Protein AF-A0A3D5BT28-F1 (afdb_monomer_lite)

Foldseek 3Di:
DPPACVLVVLLVVLLCVLVVLVVVVVVCVVVVNDDDQLLVSLVSSLVSLVVSVVSNLVSDPCSVCCVVLCVCCPPDPSNVVVVVSVVSSVVSVVCNVVSPD

Secondary structure (DSSP, 8-state):
---SSHHHHHHHHHHHHHHHHHHHHHHHHHTT---S-HHHHHHHHHHHHHHHHHHHHTT-S-GGGGGGGGGGTTT-HHHHHHHHHHHHHHHHHHHHHHT--

Radius of gyration: 15.43 Å; chains: 1; bounding box: 35×25×47 Å

Structure (mmCIF, N/CA/C/O backbone):
data_AF-A0A3D5BT28-F1
#
_entry.id   AF-A0A3D5BT28-F1
#
loop_
_atom_site.group_P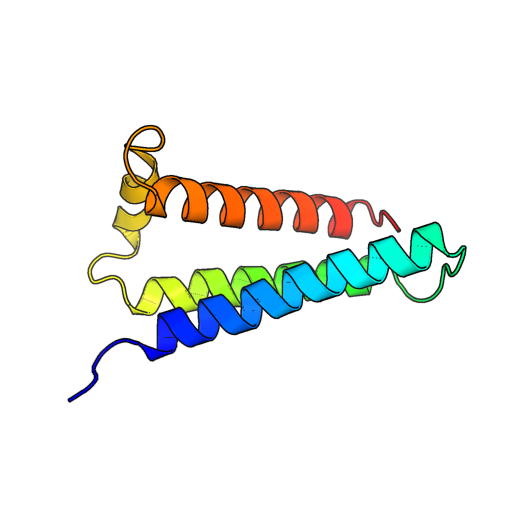DB
_atom_site.id
_atom_site.type_symbol
_atom_site.label_atom_id
_atom_site.label_alt_id
_atom_site.label_comp_id
_atom_site.label_asym_id
_atom_site.label_entity_id
_atom_site.label_seq_id
_atom_site.pdbx_PDB_ins_code
_atom_site.Cartn_x
_atom_site.Cartn_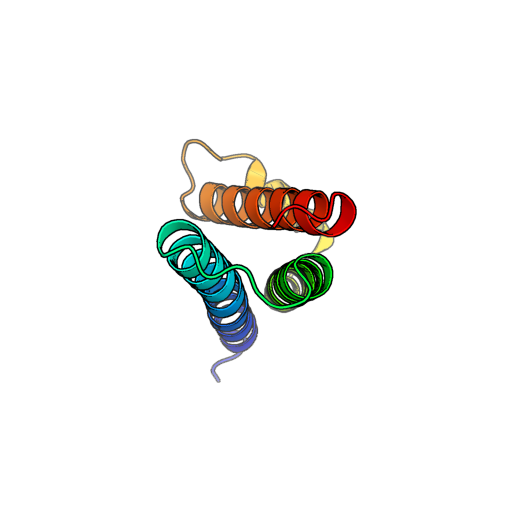y
_atom_site.Cartn_z
_atom_site.occupancy
_atom_site.B_iso_or_equiv
_atom_site.auth_seq_id
_atom_site.auth_comp_id
_atom_site.auth_asym_id
_atom_site.auth_atom_id
_atom_site.pdbx_PDB_model_num
ATOM 1 N N . MET A 1 1 ? 1.718 -7.087 32.731 1.00 38.72 1 MET A N 1
ATOM 2 C CA . MET A 1 1 ? 2.567 -7.760 31.722 1.00 38.72 1 MET A CA 1
ATOM 3 C C . MET A 1 1 ? 2.157 -7.218 30.359 1.00 38.72 1 MET A C 1
ATOM 5 O O . MET A 1 1 ? 0.968 -7.045 30.148 1.00 38.72 1 MET A O 1
ATOM 9 N N . GLN A 1 2 ? 3.128 -6.847 29.525 1.00 56.22 2 GLN A N 1
ATOM 10 C CA . GLN A 1 2 ? 3.029 -6.076 28.270 1.00 56.22 2 GLN A CA 1
ATOM 11 C C . GLN A 1 2 ? 2.155 -6.751 27.187 1.00 56.22 2 GLN A C 1
ATOM 13 O O . GLN A 1 2 ? 2.683 -7.371 26.268 1.00 56.22 2 GLN A O 1
ATOM 18 N N . SER A 1 3 ? 0.826 -6.708 27.292 1.00 53.72 3 SER A N 1
ATOM 19 C CA . SER A 1 3 ? -0.003 -7.718 26.622 1.00 53.72 3 SER A CA 1
ATOM 20 C C . SER A 1 3 ? -0.316 -7.525 25.131 1.00 53.72 3 SER A C 1
ATOM 22 O O . SER A 1 3 ? -0.806 -8.495 24.570 1.00 53.72 3 SER A O 1
ATOM 24 N N . MET A 1 4 ? -0.038 -6.401 24.444 1.00 60.53 4 MET A N 1
ATOM 25 C CA . MET A 1 4 ? -0.413 -6.269 23.010 1.00 60.53 4 MET A CA 1
ATOM 26 C C . MET A 1 4 ? 0.438 -5.312 22.135 1.00 60.53 4 MET A C 1
ATOM 28 O O . MET A 1 4 ? -0.059 -4.806 21.135 1.00 60.53 4 MET A O 1
ATOM 32 N N . GLU A 1 5 ? 1.722 -5.076 22.428 1.00 75.38 5 GLU A N 1
ATOM 33 C CA . GLU A 1 5 ? 2.553 -4.194 21.567 1.00 75.38 5 GLU A CA 1
ATOM 34 C C . GLU A 1 5 ? 3.132 -4.917 20.333 1.00 75.38 5 GLU A C 1
ATOM 36 O O . GLU A 1 5 ? 3.363 -4.310 19.289 1.00 75.38 5 GLU A O 1
ATOM 41 N N . LEU A 1 6 ? 3.347 -6.236 20.419 1.00 88.06 6 LEU A N 1
ATOM 42 C CA . LEU A 1 6 ? 3.947 -7.038 19.340 1.00 88.06 6 LEU A CA 1
ATOM 43 C C . LEU A 1 6 ? 3.212 -6.943 17.987 1.00 88.06 6 LEU A C 1
ATOM 45 O O . LEU A 1 6 ? 3.894 -6.799 16.974 1.00 88.06 6 LEU A O 1
ATOM 49 N N . PRO A 1 7 ? 1.867 -6.983 17.921 1.00 89.50 7 PRO A N 1
ATOM 50 C CA . PRO A 1 7 ? 1.135 -6.810 16.665 1.00 89.50 7 PRO A CA 1
ATOM 51 C C . PRO A 1 7 ? 1.422 -5.471 15.974 1.00 89.50 7 PRO A C 1
ATOM 53 O O . PRO A 1 7 ? 1.601 -5.424 14.758 1.00 89.50 7 PRO A O 1
ATOM 56 N N . LEU A 1 8 ? 1.506 -4.388 16.751 1.00 88.88 8 LEU A N 1
ATOM 57 C CA . LEU A 1 8 ? 1.809 -3.046 16.251 1.00 88.88 8 LEU A CA 1
ATOM 58 C C . LEU A 1 8 ? 3.281 -2.924 15.833 1.00 88.88 8 LEU A C 1
ATOM 60 O O . LEU A 1 8 ? 3.582 -2.336 14.794 1.00 88.88 8 LEU A O 1
ATOM 64 N N . VAL A 1 9 ? 4.206 -3.541 16.574 1.00 92.75 9 VAL A N 1
ATOM 65 C CA . VAL A 1 9 ? 5.622 -3.631 16.175 1.00 92.75 9 VAL A CA 1
ATOM 66 C C . VAL A 1 9 ? 5.775 -4.404 14.861 1.00 92.75 9 VAL A C 1
ATOM 68 O O . VAL A 1 9 ? 6.466 -3.950 13.954 1.00 92.75 9 VAL A O 1
ATOM 71 N N . LEU A 1 10 ? 5.091 -5.540 14.703 1.00 92.69 10 LEU A N 1
ATOM 72 C CA . LEU A 1 10 ? 5.104 -6.297 13.449 1.00 92.69 10 LEU A CA 1
ATOM 73 C C . LEU A 1 10 ? 4.512 -5.488 12.295 1.00 92.69 10 LEU A C 1
ATOM 75 O O . LEU A 1 10 ? 5.111 -5.435 11.223 1.00 92.69 10 LEU A O 1
ATOM 79 N N . PHE A 1 11 ? 3.376 -4.822 12.516 1.00 93.88 11 PHE A N 1
ATOM 80 C CA . PHE A 1 11 ? 2.782 -3.927 11.527 1.00 93.88 11 PHE A CA 1
ATOM 81 C C . PHE A 1 11 ? 3.769 -2.848 11.078 1.00 93.88 11 PHE A C 1
ATOM 83 O O . PHE A 1 11 ? 3.976 -2.662 9.878 1.00 93.88 11 PHE A O 1
ATOM 90 N N . THR A 1 12 ? 4.408 -2.160 12.025 1.00 94.50 12 THR A N 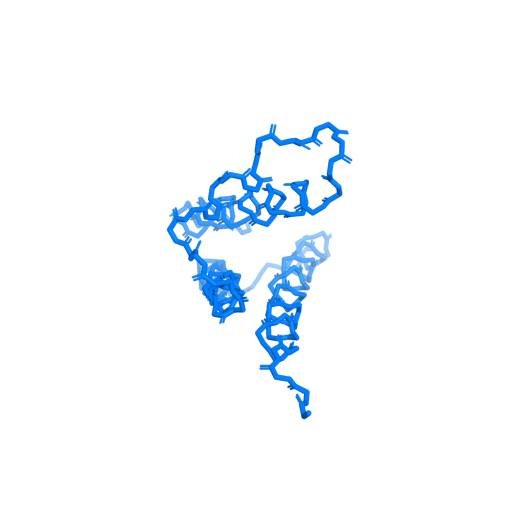1
ATOM 91 C CA . THR A 1 12 ? 5.349 -1.076 11.715 1.00 94.50 12 THR A CA 1
ATOM 92 C C . THR A 1 12 ? 6.591 -1.578 10.984 1.00 94.50 12 THR A C 1
ATOM 94 O O . THR A 1 12 ? 6.935 -1.015 9.952 1.00 94.50 12 THR A O 1
ATOM 97 N N . VAL A 1 13 ? 7.221 -2.671 11.422 1.00 97.12 13 VAL A N 1
ATOM 98 C CA . VAL A 1 13 ? 8.409 -3.222 10.744 1.00 97.12 13 VAL A CA 1
ATOM 99 C C . VAL A 1 13 ? 8.079 -3.711 9.329 1.00 97.12 13 VAL A C 1
ATOM 101 O O . VAL A 1 13 ? 8.805 -3.402 8.383 1.00 97.12 13 VAL A O 1
ATOM 104 N N . LEU A 1 14 ? 6.972 -4.442 9.152 1.00 97.50 14 LEU A N 1
ATOM 105 C CA . LEU A 1 14 ? 6.577 -4.984 7.848 1.00 97.50 14 LEU A CA 1
ATOM 106 C C . LEU A 1 14 ? 6.155 -3.884 6.863 1.00 97.50 14 LEU A C 1
ATOM 108 O O . LEU A 1 14 ? 6.555 -3.917 5.698 1.00 97.50 14 LEU A O 1
ATOM 112 N N . SER A 1 15 ? 5.393 -2.888 7.325 1.00 96.81 15 SER A N 1
ATOM 113 C CA . SER A 1 15 ? 4.997 -1.742 6.494 1.00 96.81 15 SER A CA 1
ATOM 114 C C . SER A 1 15 ? 6.196 -0.872 6.111 1.00 96.81 15 SER A C 1
ATOM 116 O O . SER A 1 15 ? 6.329 -0.506 4.944 1.00 96.81 15 SER A O 1
ATOM 118 N N . GLN A 1 16 ? 7.123 -0.606 7.039 1.00 97.69 16 GLN A N 1
ATOM 119 C CA . GLN A 1 16 ? 8.359 0.127 6.745 1.00 97.69 16 GLN A CA 1
ATOM 120 C C . GLN A 1 16 ? 9.236 -0.614 5.731 1.00 97.69 16 GLN A C 1
ATOM 122 O O . GLN A 1 16 ? 9.764 0.016 4.816 1.00 97.69 16 GLN A O 1
ATOM 127 N N . ALA A 1 17 ? 9.355 -1.941 5.838 1.00 98.19 17 ALA A N 1
ATOM 128 C CA . ALA A 1 17 ? 10.079 -2.746 4.857 1.00 98.19 17 ALA A CA 1
ATOM 129 C C . ALA A 1 17 ? 9.428 -2.676 3.462 1.00 98.19 17 ALA A C 1
ATOM 131 O O . ALA A 1 17 ? 10.126 -2.483 2.465 1.00 98.19 17 ALA A O 1
ATOM 132 N N . ALA A 1 18 ? 8.096 -2.768 3.385 1.00 98.06 18 ALA A N 1
ATOM 133 C CA . ALA A 1 18 ? 7.351 -2.641 2.133 1.00 98.06 18 ALA A CA 1
ATOM 134 C C . ALA A 1 18 ? 7.563 -1.265 1.473 1.00 98.06 18 ALA A C 1
ATOM 136 O O . ALA A 1 18 ? 7.914 -1.191 0.295 1.00 98.06 18 ALA A O 1
ATOM 137 N N . VAL A 1 1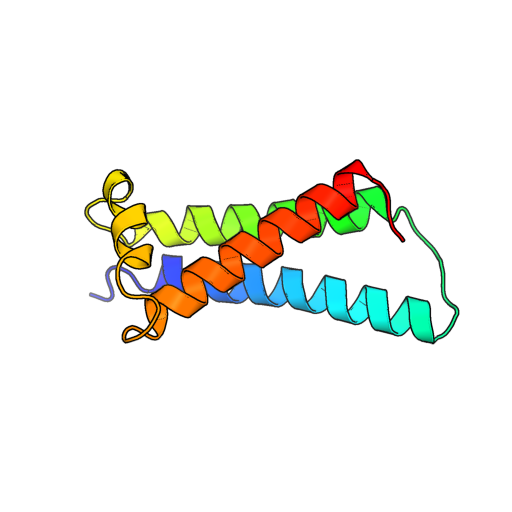9 ? 7.415 -0.179 2.239 1.00 97.75 19 VAL A N 1
ATOM 138 C CA . VAL A 1 19 ? 7.642 1.195 1.760 1.00 97.75 19 VAL A CA 1
ATOM 139 C C . VAL A 1 19 ? 9.103 1.399 1.349 1.00 97.75 19 VAL A C 1
ATOM 141 O O . VAL A 1 19 ? 9.369 1.955 0.286 1.00 97.75 19 VAL A O 1
ATOM 144 N N . GLY A 1 20 ? 10.053 0.900 2.143 1.00 97.69 20 GLY A N 1
ATOM 145 C CA . GLY A 1 20 ? 11.483 0.972 1.847 1.00 97.69 20 GLY A CA 1
ATOM 146 C C . GLY A 1 20 ? 11.849 0.301 0.523 1.00 97.69 20 GLY A C 1
ATOM 147 O O . GLY A 1 20 ? 12.612 0.870 -0.253 1.00 97.69 20 GLY A O 1
ATOM 148 N N . MET A 1 21 ? 11.263 -0.858 0.208 1.00 96.00 21 MET A N 1
ATOM 149 C CA . MET A 1 21 ? 11.476 -1.513 -1.088 1.00 96.00 21 MET A CA 1
ATOM 150 C C . MET A 1 21 ? 10.943 -0.686 -2.260 1.00 96.00 21 MET A C 1
ATOM 152 O O . MET A 1 21 ? 11.634 -0.567 -3.269 1.00 96.00 21 MET A O 1
ATOM 156 N N . VAL A 1 22 ? 9.760 -0.076 -2.129 1.00 95.38 22 VAL A N 1
ATOM 157 C CA . VAL A 1 22 ? 9.211 0.806 -3.176 1.00 95.38 22 VAL A CA 1
ATOM 158 C C . VAL A 1 22 ? 10.110 2.023 -3.388 1.00 95.38 22 VAL A C 1
ATOM 160 O O . VAL A 1 22 ? 10.410 2.368 -4.529 1.00 95.38 22 VAL A O 1
ATOM 163 N N . LEU A 1 23 ? 10.601 2.638 -2.308 1.00 96.06 23 LEU A N 1
ATOM 164 C CA . LEU A 1 23 ? 11.542 3.756 -2.395 1.00 96.06 23 LEU A CA 1
ATOM 165 C C . LEU A 1 23 ? 12.851 3.345 -3.078 1.00 96.06 23 LEU A C 1
ATOM 167 O O . LEU A 1 23 ? 13.324 4.055 -3.961 1.00 96.06 23 LEU A O 1
ATOM 171 N N . MET A 1 24 ? 13.415 2.188 -2.721 1.00 94.25 24 MET A N 1
ATOM 172 C CA . MET A 1 24 ? 14.626 1.674 -3.368 1.00 94.25 24 MET A CA 1
ATOM 173 C C . MET A 1 24 ? 14.391 1.369 -4.849 1.00 94.25 24 MET A C 1
ATOM 175 O O . MET A 1 24 ? 15.235 1.702 -5.677 1.00 94.25 24 MET A O 1
ATOM 179 N N . SER A 1 25 ? 13.237 0.798 -5.201 1.00 92.56 25 SER A N 1
ATOM 180 C CA . SER A 1 25 ? 12.864 0.547 -6.595 1.00 92.56 25 SER A CA 1
ATOM 181 C C . SER A 1 25 ? 12.755 1.852 -7.393 1.00 92.56 25 SER A C 1
ATOM 183 O O . SER A 1 25 ? 13.368 1.973 -8.454 1.00 92.56 25 SER A O 1
ATOM 185 N N . ALA A 1 26 ? 12.112 2.881 -6.829 1.00 92.19 26 ALA A N 1
ATOM 186 C CA . ALA A 1 26 ? 12.035 4.210 -7.435 1.00 92.19 26 ALA A CA 1
ATOM 187 C C . ALA A 1 26 ? 13.423 4.848 -7.628 1.00 92.19 26 ALA A C 1
ATOM 189 O O . ALA A 1 26 ? 13.722 5.354 -8.708 1.00 92.19 26 ALA A O 1
ATOM 190 N N . VAL A 1 27 ? 14.298 4.786 -6.616 1.00 94.69 27 VAL A N 1
ATOM 191 C CA . VAL A 1 27 ? 15.677 5.304 -6.703 1.00 94.69 27 VAL A CA 1
ATOM 192 C C . VAL A 1 27 ? 16.461 4.612 -7.818 1.00 94.69 27 VAL A C 1
ATOM 194 O O . VAL A 1 27 ? 17.122 5.288 -8.605 1.00 94.69 27 VAL A O 1
ATOM 197 N N . ARG A 1 28 ? 16.372 3.280 -7.929 1.00 92.00 28 ARG A N 1
ATOM 198 C CA . ARG A 1 28 ? 17.025 2.534 -9.017 1.00 92.00 28 ARG A CA 1
ATOM 199 C C . ARG A 1 28 ? 16.478 2.934 -10.388 1.00 92.00 28 ARG A C 1
ATOM 201 O O . ARG A 1 28 ? 17.279 3.158 -11.293 1.00 92.00 28 ARG A O 1
ATOM 208 N N . GLY A 1 29 ? 15.158 3.086 -10.520 1.00 90.56 29 GLY A N 1
ATOM 209 C CA . GLY A 1 29 ? 14.514 3.551 -11.752 1.00 90.56 29 GLY A CA 1
ATOM 210 C C . GLY A 1 29 ? 15.018 4.930 -12.187 1.00 90.56 29 GLY A C 1
ATOM 211 O O . GLY A 1 29 ? 15.467 5.095 -13.321 1.00 90.56 29 GLY A O 1
ATOM 212 N N . PHE A 1 30 ? 15.070 5.902 -11.266 1.00 92.81 30 PHE A N 1
ATOM 213 C CA . PHE A 1 30 ? 15.643 7.231 -11.537 1.00 92.81 30 PHE A CA 1
ATOM 214 C C . PHE A 1 30 ? 17.137 7.189 -11.879 1.00 92.81 30 PHE A C 1
ATOM 216 O O . PHE A 1 30 ? 17.605 7.987 -12.687 1.00 92.81 30 PHE A O 1
ATOM 223 N N . ALA A 1 31 ? 17.885 6.247 -11.304 1.00 93.81 31 ALA A N 1
ATOM 224 C CA . ALA A 1 31 ? 19.289 6.017 -11.629 1.00 93.81 31 ALA A CA 1
ATOM 225 C C . ALA A 1 31 ? 19.494 5.232 -12.943 1.00 93.81 31 ALA A C 1
ATOM 227 O O . ALA A 1 31 ? 20.626 4.864 -13.251 1.00 93.81 31 ALA A O 1
ATOM 228 N N . GLY A 1 32 ? 18.430 4.913 -13.690 1.00 90.81 32 GLY A N 1
ATOM 229 C CA . GLY A 1 32 ? 18.490 4.137 -14.933 1.00 90.81 32 GLY A CA 1
ATOM 230 C C . GLY A 1 32 ? 18.736 2.635 -14.740 1.00 90.81 32 GLY A C 1
ATOM 231 O O . GLY A 1 32 ? 18.864 1.904 -15.722 1.00 90.81 32 GLY A O 1
ATOM 232 N N . HIS A 1 33 ? 18.774 2.150 -13.498 1.00 85.69 33 HIS A N 1
ATOM 233 C CA . HIS A 1 33 ? 19.038 0.754 -13.166 1.00 85.69 33 HIS A CA 1
ATOM 234 C C . HIS A 1 33 ? 17.736 -0.050 -13.163 1.00 85.69 33 HIS A C 1
ATOM 236 O O . HIS A 1 33 ? 17.066 -0.180 -12.139 1.00 85.69 33 HIS A O 1
ATOM 242 N N . HIS A 1 34 ? 17.407 -0.628 -14.315 1.00 81.62 34 HIS A N 1
ATOM 243 C CA . HIS A 1 34 ? 16.258 -1.515 -14.475 1.00 81.62 34 HIS A CA 1
ATOM 244 C C . HIS A 1 34 ? 16.763 -2.959 -14.507 1.00 81.62 34 HIS A C 1
ATOM 246 O O . HIS A 1 34 ? 17.456 -3.369 -15.436 1.00 81.62 34 HIS A O 1
ATOM 252 N N . GLY A 1 35 ? 16.459 -3.728 -13.466 1.00 76.25 35 GLY A N 1
ATOM 253 C CA . GLY A 1 35 ? 16.898 -5.113 -13.342 1.00 76.25 35 GLY A CA 1
ATOM 254 C C . GLY A 1 35 ? 16.050 -5.876 -12.333 1.00 76.25 35 GLY A C 1
ATOM 255 O O . GLY A 1 35 ? 15.553 -5.297 -11.372 1.00 76.25 35 GLY A O 1
ATOM 256 N N . GLY A 1 36 ? 15.891 -7.181 -12.555 1.00 81.19 36 GLY A N 1
ATOM 257 C CA . GLY A 1 36 ? 15.011 -8.035 -11.755 1.00 81.19 36 GLY A CA 1
ATOM 258 C C . GLY A 1 36 ? 13.575 -8.103 -12.288 1.00 81.19 36 GLY A C 1
ATOM 259 O O . GLY A 1 36 ? 13.206 -7.446 -13.257 1.00 81.19 36 GLY A O 1
ATOM 260 N N . SER A 1 37 ? 12.760 -8.958 -11.669 1.00 88.62 37 SER A N 1
ATOM 261 C CA . SER A 1 37 ? 11.339 -9.089 -12.007 1.00 88.62 37 SER A CA 1
ATOM 262 C C . SER A 1 37 ? 10.530 -8.075 -11.200 1.00 88.62 37 SER A C 1
ATOM 264 O O . SER A 1 37 ? 10.271 -8.306 -10.018 1.00 88.62 37 SER A O 1
ATOM 266 N N . ALA A 1 38 ? 10.091 -6.987 -11.841 1.00 88.94 38 ALA A N 1
ATOM 267 C CA . ALA A 1 38 ? 9.228 -5.975 -11.223 1.00 88.94 38 ALA A CA 1
ATOM 268 C C . ALA A 1 38 ? 7.979 -6.604 -10.584 1.00 88.94 38 ALA A C 1
ATOM 270 O O . ALA A 1 38 ? 7.604 -6.286 -9.458 1.00 88.94 38 ALA A O 1
ATOM 271 N N . ARG A 1 39 ? 7.388 -7.601 -11.255 1.00 90.69 39 ARG A N 1
ATOM 272 C CA . ARG A 1 39 ? 6.268 -8.384 -10.718 1.00 90.69 39 ARG A CA 1
ATOM 273 C C . ARG A 1 39 ? 6.619 -9.058 -9.389 1.00 90.69 39 ARG A C 1
ATOM 275 O O . ARG A 1 39 ? 5.798 -9.029 -8.474 1.00 90.69 39 ARG A O 1
ATOM 282 N N . ASN A 1 40 ? 7.806 -9.656 -9.261 1.00 93.00 40 ASN A N 1
ATOM 283 C CA . ASN A 1 40 ? 8.217 -10.321 -8.020 1.00 93.00 40 ASN A CA 1
ATOM 284 C C . ASN A 1 40 ? 8.437 -9.304 -6.896 1.00 93.00 40 ASN A C 1
ATOM 286 O O . ASN A 1 40 ? 8.013 -9.557 -5.771 1.00 93.00 40 ASN A O 1
ATOM 290 N N . GLU A 1 41 ? 9.050 -8.156 -7.199 1.00 94.19 41 GLU A N 1
ATOM 291 C CA . GLU A 1 41 ? 9.242 -7.080 -6.221 1.00 94.19 41 GLU A CA 1
ATOM 292 C C . GLU A 1 41 ? 7.903 -6.571 -5.686 1.00 94.19 41 GLU A C 1
ATOM 294 O O . GLU A 1 41 ? 7.687 -6.558 -4.475 1.00 94.19 41 GLU A O 1
ATOM 299 N N . TRP A 1 42 ? 6.958 -6.243 -6.570 1.00 96.00 42 TRP A N 1
ATOM 300 C CA . TRP A 1 42 ? 5.631 -5.792 -6.156 1.00 96.00 42 TRP A CA 1
ATOM 301 C C . TRP A 1 42 ? 4.837 -6.873 -5.420 1.00 96.00 42 TRP A C 1
ATOM 303 O O . TRP A 1 42 ? 4.143 -6.568 -4.454 1.00 96.00 42 TRP A O 1
ATOM 313 N N . THR A 1 43 ? 4.973 -8.144 -5.809 1.00 96.31 43 THR A N 1
ATOM 314 C CA . THR A 1 43 ? 4.347 -9.261 -5.079 1.00 96.31 43 THR A CA 1
ATOM 315 C C . THR A 1 43 ? 4.889 -9.352 -3.650 1.00 96.31 43 THR A C 1
ATOM 317 O O . THR A 1 43 ? 4.122 -9.569 -2.712 1.00 96.31 43 THR A O 1
ATOM 320 N N . LEU A 1 44 ? 6.192 -9.128 -3.460 1.00 96.88 44 LEU A N 1
ATOM 321 C CA . LEU A 1 44 ? 6.807 -9.092 -2.136 1.00 96.88 44 LEU A CA 1
ATOM 322 C C . LEU A 1 44 ? 6.333 -7.878 -1.321 1.00 96.88 44 LEU A C 1
ATOM 324 O O . LEU A 1 44 ? 5.998 -8.040 -0.150 1.00 96.88 44 LEU A O 1
ATOM 328 N N . VAL A 1 45 ? 6.231 -6.690 -1.932 1.00 97.88 45 VAL A N 1
ATOM 329 C CA . VAL A 1 45 ? 5.666 -5.481 -1.294 1.00 97.88 45 VAL A CA 1
ATOM 330 C C . VAL A 1 45 ? 4.242 -5.746 -0.794 1.00 97.88 45 VAL A C 1
ATOM 332 O O . VAL A 1 45 ? 3.936 -5.464 0.365 1.00 97.88 45 VAL A O 1
ATOM 335 N N . VAL A 1 46 ? 3.387 -6.330 -1.640 1.00 98.00 46 VAL A N 1
ATOM 336 C CA . VAL A 1 46 ? 2.010 -6.714 -1.285 1.00 98.00 46 VAL A CA 1
ATOM 337 C C . VAL A 1 46 ? 2.004 -7.720 -0.139 1.00 98.00 46 VAL A C 1
ATOM 339 O O . VAL A 1 46 ? 1.235 -7.559 0.806 1.00 98.00 46 VAL A O 1
ATOM 342 N N . GLY A 1 47 ? 2.878 -8.728 -0.193 1.00 97.94 47 GLY A N 1
ATOM 343 C CA . GLY A 1 47 ? 3.014 -9.733 0.857 1.00 97.94 47 GLY A CA 1
ATOM 344 C C . GLY A 1 47 ? 3.380 -9.120 2.209 1.00 97.94 47 GLY A C 1
ATOM 345 O O . GLY A 1 47 ? 2.688 -9.364 3.194 1.00 97.94 47 GLY A O 1
ATOM 346 N N . LEU A 1 48 ? 4.417 -8.281 2.261 1.00 98.25 48 LEU A N 1
ATOM 347 C CA . LEU A 1 48 ? 4.845 -7.629 3.502 1.00 98.25 48 LEU A CA 1
ATOM 348 C C . LEU A 1 48 ? 3.766 -6.698 4.058 1.00 98.25 48 LEU A C 1
ATOM 350 O O . LEU A 1 48 ? 3.429 -6.784 5.238 1.00 98.25 48 LEU A O 1
ATOM 354 N N . MET A 1 49 ? 3.187 -5.843 3.213 1.00 97.94 49 MET A N 1
ATOM 355 C CA . MET A 1 49 ? 2.163 -4.898 3.653 1.00 97.9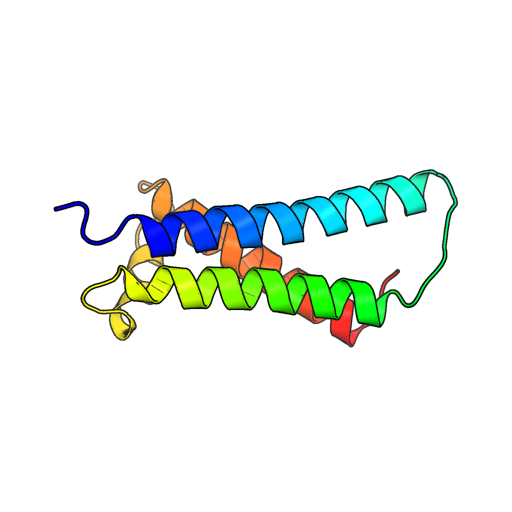4 49 MET A CA 1
ATOM 356 C C . MET A 1 49 ? 0.884 -5.610 4.113 1.00 97.94 49 MET A C 1
ATOM 358 O O . MET A 1 49 ? 0.327 -5.278 5.160 1.00 97.94 49 MET A O 1
ATOM 362 N N . GLY A 1 50 ? 0.438 -6.619 3.361 1.00 96.69 50 GLY A N 1
ATOM 363 C CA . GLY A 1 50 ? -0.724 -7.433 3.705 1.00 96.69 50 GLY A CA 1
ATOM 364 C C . GLY A 1 50 ? -0.530 -8.177 5.025 1.00 96.69 50 GLY A C 1
ATOM 365 O O . GLY A 1 50 ? -1.402 -8.121 5.890 1.00 96.69 50 GLY A O 1
ATOM 366 N N . LEU A 1 51 ? 0.637 -8.800 5.225 1.00 96.56 51 LEU A N 1
ATOM 367 C CA . LEU A 1 51 ? 0.982 -9.446 6.493 1.00 96.56 51 LEU A CA 1
ATOM 368 C C . LEU A 1 51 ? 1.031 -8.447 7.650 1.00 96.56 51 LEU A C 1
ATOM 370 O O . LEU A 1 51 ? 0.534 -8.763 8.726 1.00 96.56 51 LEU A O 1
ATOM 374 N N . GLY A 1 52 ? 1.564 -7.241 7.438 1.00 95.06 52 GLY A N 1
ATOM 375 C CA . GLY A 1 52 ? 1.558 -6.179 8.444 1.00 95.06 52 GLY A CA 1
ATOM 376 C C . GLY A 1 52 ? 0.141 -5.784 8.860 1.00 95.06 52 GLY A C 1
ATOM 377 O O . GLY A 1 52 ? -0.154 -5.716 10.053 1.00 95.06 52 GLY A O 1
ATOM 378 N N . ILE A 1 53 ? -0.757 -5.566 7.894 1.00 93.25 53 ILE A N 1
ATOM 379 C CA . ILE A 1 53 ? -2.160 -5.223 8.169 1.00 93.25 53 ILE A CA 1
ATOM 380 C C . ILE A 1 53 ? -2.850 -6.359 8.930 1.00 93.25 53 ILE A C 1
ATOM 382 O O . ILE A 1 53 ? -3.469 -6.103 9.961 1.00 93.25 53 ILE A O 1
ATOM 386 N N . VAL A 1 54 ? -2.704 -7.609 8.481 1.00 92.31 54 VAL A N 1
ATOM 387 C CA . VAL A 1 54 ? -3.274 -8.781 9.169 1.00 92.31 54 VAL A CA 1
ATOM 388 C C . VAL A 1 54 ? -2.711 -8.912 10.583 1.00 92.31 54 VAL A C 1
ATOM 390 O O . VAL A 1 54 ? -3.479 -9.120 11.520 1.00 92.31 54 VAL A O 1
ATOM 393 N N . ALA A 1 55 ? -1.399 -8.727 10.760 1.00 90.81 55 ALA A N 1
ATOM 394 C CA . ALA A 1 55 ? -0.757 -8.736 12.069 1.00 90.81 55 ALA A CA 1
ATOM 395 C C . ALA A 1 55 ? -1.378 -7.683 12.992 1.00 90.81 55 ALA A C 1
ATOM 397 O O . ALA A 1 55 ? -1.700 -7.988 14.138 1.00 90.81 55 ALA A O 1
ATOM 398 N N . SER A 1 56 ? -1.632 -6.475 12.478 1.00 88.62 56 SER A N 1
ATOM 399 C CA . SER A 1 56 ? -2.272 -5.414 13.253 1.00 88.62 56 SER A CA 1
ATOM 400 C C . SER A 1 56 ? -3.676 -5.804 13.729 1.00 88.62 56 SER A C 1
ATOM 402 O O . SER A 1 56 ? -4.071 -5.399 14.807 1.00 88.62 56 SER A O 1
ATOM 404 N N . LEU A 1 57 ? -4.432 -6.659 13.039 1.00 86.94 57 LEU A N 1
ATOM 405 C CA . LEU A 1 57 ? -5.775 -7.023 13.511 1.00 86.94 57 LEU A CA 1
ATOM 406 C C . LEU A 1 57 ? -5.768 -7.819 14.827 1.00 86.94 57 LEU A C 1
ATOM 408 O O . LEU A 1 57 ? -6.758 -7.782 15.554 1.00 86.94 57 LEU A O 1
ATOM 412 N N . PHE A 1 58 ? -4.663 -8.481 15.182 1.00 84.50 58 PHE A N 1
ATOM 413 C CA . PHE A 1 58 ? -4.580 -9.288 16.405 1.00 84.50 58 PHE A CA 1
ATOM 414 C C . PHE A 1 58 ? -4.513 -8.473 17.707 1.00 84.50 58 PHE A C 1
ATOM 416 O O . PHE A 1 58 ? -4.716 -9.055 18.769 1.00 84.50 58 PHE A O 1
ATOM 423 N N . HIS A 1 59 ? -4.262 -7.154 17.661 1.00 80.50 59 HIS A N 1
ATOM 424 C CA . HIS A 1 59 ? -4.397 -6.296 18.856 1.00 80.50 59 HIS A CA 1
ATOM 425 C C . HIS A 1 59 ? -5.816 -5.737 19.043 1.00 80.50 59 HIS A C 1
ATOM 427 O O . HIS A 1 59 ? -6.105 -5.118 20.067 1.00 80.50 59 HIS A O 1
ATOM 433 N N . LEU A 1 60 ? -6.706 -5.925 18.063 1.00 77.38 60 LEU A N 1
ATOM 434 C CA . LEU A 1 60 ? -8.074 -5.428 18.132 1.00 77.38 60 LEU A CA 1
ATOM 435 C C . LEU A 1 60 ? -8.959 -6.445 18.852 1.00 77.38 60 LEU A C 1
ATOM 437 O O . LEU A 1 60 ? -9.056 -7.598 18.443 1.00 77.38 60 LEU A O 1
ATOM 441 N N . GLY A 1 61 ? -9.690 -5.996 19.875 1.00 73.31 61 GLY A N 1
ATOM 442 C CA . GLY A 1 61 ? -10.706 -6.831 20.531 1.00 73.31 61 GLY A CA 1
ATOM 443 C C . GLY A 1 61 ? -11.870 -7.221 19.605 1.00 73.31 61 GLY A C 1
ATOM 444 O O . GLY A 1 61 ? -12.492 -8.256 19.811 1.00 73.31 61 GLY A O 1
ATOM 445 N N . HIS A 1 62 ? -12.140 -6.421 18.563 1.00 76.06 62 HIS A N 1
ATOM 446 C CA . HIS A 1 62 ? -13.228 -6.633 17.598 1.00 76.06 62 HIS A CA 1
ATOM 447 C C . HIS A 1 62 ? -12.741 -6.409 16.148 1.00 76.06 62 HIS A C 1
ATOM 449 O O . HIS A 1 62 ? -13.033 -5.372 15.547 1.00 76.06 62 HIS A O 1
ATOM 455 N N . PRO A 1 63 ? -11.992 -7.355 15.549 1.00 76.25 63 PRO A N 1
ATOM 456 C CA . PRO A 1 63 ? -11.351 -7.169 14.240 1.00 76.25 63 PRO A CA 1
ATOM 457 C C . PRO A 1 63 ? -12.348 -6.944 13.091 1.00 76.25 63 PRO A C 1
ATOM 459 O O . PRO A 1 63 ? -12.055 -6.199 12.157 1.00 76.25 63 PRO A O 1
ATOM 462 N N . LEU A 1 64 ? -13.551 -7.522 13.175 1.00 76.88 64 LEU A N 1
ATOM 463 C CA . LEU A 1 64 ? -14.616 -7.337 12.179 1.00 76.88 64 LEU A CA 1
ATOM 464 C C . LEU A 1 64 ? -15.220 -5.926 12.198 1.00 76.88 64 LEU A C 1
ATOM 466 O O . LEU A 1 64 ? -15.770 -5.487 11.195 1.00 76.88 64 LEU A O 1
ATOM 470 N N . GLU A 1 65 ? -15.091 -5.194 13.308 1.00 79.62 65 GLU A N 1
ATOM 471 C CA . GLU A 1 65 ? -15.562 -3.810 13.422 1.00 79.62 65 GLU A CA 1
ATOM 472 C C . GLU A 1 65 ? -14.475 -2.779 13.068 1.00 79.62 65 GLU A C 1
ATOM 474 O O . GLU A 1 65 ? -14.721 -1.574 13.136 1.00 79.62 65 GLU A O 1
ATOM 479 N N . SER A 1 66 ? -13.283 -3.226 12.648 1.00 78.56 66 SER A N 1
ATOM 480 C CA . SER A 1 66 ? -12.139 -2.359 12.315 1.00 78.56 66 SER A CA 1
ATOM 481 C C . SER A 1 66 ? -12.444 -1.329 11.224 1.00 78.56 66 SER A C 1
ATOM 483 O O . SER A 1 66 ? -11.875 -0.240 11.238 1.00 78.56 66 SER A O 1
ATOM 485 N N . TYR A 1 67 ? -13.408 -1.600 10.337 1.00 79.00 67 TYR A N 1
ATOM 486 C CA . TYR A 1 67 ? -13.861 -0.640 9.327 1.00 79.00 67 TYR A CA 1
ATOM 487 C C . TYR A 1 67 ? -14.393 0.666 9.942 1.00 79.00 67 TYR A C 1
ATOM 489 O O . TYR A 1 67 ? -14.301 1.723 9.318 1.00 79.00 67 TYR A O 1
ATOM 497 N N . ARG A 1 68 ? -14.900 0.637 11.186 1.00 80.50 68 ARG A N 1
ATOM 498 C CA . ARG A 1 68 ? -15.338 1.844 11.906 1.00 80.50 68 ARG A CA 1
ATOM 499 C C . ARG A 1 68 ? -14.191 2.813 12.178 1.00 80.50 68 ARG A C 1
ATOM 501 O O . ARG A 1 68 ? -14.444 4.005 12.343 1.00 80.50 68 ARG A O 1
ATOM 508 N N . ALA A 1 69 ? -12.940 2.344 12.160 1.00 78.38 69 ALA A N 1
ATOM 509 C CA . ALA A 1 69 ? -11.771 3.212 12.251 1.00 78.38 69 ALA A CA 1
ATOM 510 C C . ALA A 1 69 ? -11.719 4.237 11.104 1.00 78.38 69 ALA A C 1
ATOM 512 O O . ALA A 1 69 ? -11.126 5.296 11.276 1.00 78.38 69 ALA A O 1
ATOM 513 N N . LEU A 1 70 ? -12.389 3.985 9.972 1.00 81.06 70 LEU A N 1
ATOM 514 C CA . LEU A 1 70 ? -12.483 4.907 8.833 1.00 81.06 70 LEU A CA 1
ATOM 515 C C . LEU A 1 70 ? -13.599 5.960 8.973 1.00 81.06 70 LEU A C 1
ATOM 517 O O . LEU A 1 70 ? -13.703 6.851 8.139 1.00 81.06 70 LEU A O 1
ATOM 521 N N . ALA A 1 71 ? -14.435 5.906 10.016 1.00 81.25 71 ALA A N 1
ATOM 522 C CA . ALA A 1 71 ? -15.586 6.807 10.148 1.00 81.25 71 ALA A CA 1
ATOM 523 C C . ALA A 1 71 ? -15.211 8.271 10.466 1.00 81.25 71 ALA A C 1
ATOM 525 O O . ALA A 1 71 ? -16.037 9.163 10.304 1.00 81.25 71 ALA A O 1
ATOM 526 N N . HIS A 1 72 ? -13.979 8.532 10.920 1.00 82.19 72 HIS A N 1
ATOM 527 C CA . HIS A 1 72 ? -13.547 9.847 11.411 1.00 82.19 72 HIS A CA 1
ATOM 528 C C . HIS A 1 72 ? -12.237 10.328 10.765 1.00 82.19 72 HIS A C 1
ATOM 530 O O . HIS A 1 72 ? -11.349 10.826 11.459 1.00 82.19 72 HIS A O 1
ATOM 536 N N . LEU A 1 73 ? -12.119 10.219 9.437 1.00 80.12 73 LEU A N 1
ATOM 537 C CA . LEU A 1 73 ? -10.915 10.602 8.674 1.00 80.12 73 LEU A CA 1
ATOM 538 C C . LEU A 1 73 ? -10.456 12.050 8.914 1.00 80.12 73 LEU A C 1
ATOM 540 O O . LEU A 1 73 ? -9.261 12.349 8.901 1.00 80.12 73 LEU A O 1
ATOM 544 N N . GLU A 1 74 ? -11.395 12.961 9.164 1.00 77.62 74 GLU A N 1
ATOM 545 C CA . GLU A 1 74 ? -11.083 14.374 9.381 1.00 77.62 74 GLU A CA 1
ATOM 546 C C . GLU A 1 74 ? -10.438 14.640 10.744 1.00 77.62 74 GLU A C 1
ATOM 548 O O . GLU A 1 74 ? -9.590 15.523 10.846 1.00 77.62 74 GLU A O 1
ATOM 553 N N . LYS A 1 75 ? -10.804 13.877 11.780 1.00 80.81 75 LYS A N 1
ATOM 554 C CA . LYS A 1 75 ? -10.450 14.183 13.178 1.00 80.81 75 LYS A CA 1
ATOM 555 C C . LYS A 1 75 ? -9.446 13.208 13.780 1.00 80.81 75 LYS A C 1
ATOM 557 O O . LYS A 1 75 ? -8.677 13.595 14.653 1.00 80.81 75 LYS A O 1
ATOM 562 N N . ALA A 1 76 ? -9.450 11.954 13.338 1.00 87.31 76 ALA A N 1
ATOM 563 C CA . ALA A 1 76 ? -8.625 10.909 13.920 1.00 87.31 76 ALA A CA 1
ATOM 564 C C . ALA A 1 76 ? -7.378 10.657 13.068 1.00 87.31 76 ALA A C 1
ATOM 566 O O . ALA A 1 76 ? -7.470 10.196 11.932 1.00 87.31 76 ALA A O 1
ATOM 567 N N . TRP A 1 77 ? -6.205 10.900 13.656 1.00 89.12 77 TRP A N 1
ATOM 568 C CA . TRP A 1 77 ? -4.909 10.577 13.052 1.00 89.12 77 TRP A CA 1
ATOM 569 C C . TRP A 1 77 ? -4.828 9.105 12.619 1.00 89.12 77 TRP A C 1
ATOM 571 O O . TRP A 1 77 ? -4.548 8.818 11.458 1.00 89.12 77 TRP A O 1
ATOM 581 N N . LEU A 1 78 ? -5.220 8.191 13.512 1.00 86.19 78 LEU A N 1
ATOM 582 C CA . LEU A 1 78 ? -5.241 6.747 13.256 1.00 86.19 78 LEU A CA 1
ATOM 583 C C . LEU A 1 78 ? -6.093 6.370 12.029 1.00 86.19 78 LEU A C 1
ATOM 585 O O . LEU A 1 78 ? -5.743 5.475 11.268 1.00 86.19 78 LEU A O 1
ATOM 589 N N . SER A 1 79 ? -7.202 7.079 11.803 1.00 87.75 79 SER A N 1
ATOM 590 C CA . SER A 1 79 ? -8.086 6.839 10.656 1.00 87.75 79 SER A CA 1
ATOM 591 C C . SER A 1 79 ? -7.367 7.090 9.327 1.00 87.75 79 SER A C 1
ATOM 593 O O . SER A 1 79 ? -7.494 6.312 8.380 1.00 87.75 79 SER A O 1
ATOM 595 N N . ARG A 1 80 ? -6.553 8.151 9.276 1.00 90.62 80 ARG A N 1
ATOM 596 C CA . ARG A 1 80 ? -5.751 8.512 8.101 1.00 90.62 80 ARG A CA 1
ATOM 597 C C . ARG A 1 80 ? -4.632 7.508 7.854 1.00 90.62 80 ARG A C 1
ATOM 599 O O . ARG A 1 80 ? -4.365 7.191 6.701 1.00 90.62 80 ARG A O 1
ATOM 606 N N . GLU A 1 81 ? -4.015 6.986 8.911 1.00 89.69 81 GLU A N 1
ATOM 607 C CA . GLU A 1 81 ? -2.993 5.939 8.798 1.00 89.69 81 GLU A CA 1
ATOM 608 C C . GLU A 1 81 ? -3.570 4.645 8.218 1.00 89.69 81 GLU A C 1
ATOM 610 O O . GLU A 1 81 ? -3.006 4.101 7.270 1.00 89.69 81 GLU A O 1
ATOM 615 N N . VAL A 1 82 ? -4.723 4.186 8.720 1.00 89.88 82 VAL A N 1
ATOM 616 C CA . VAL A 1 82 ? -5.408 2.994 8.189 1.00 89.88 82 VAL A CA 1
ATOM 617 C C . VAL A 1 82 ? -5.784 3.194 6.720 1.00 89.88 82 VAL A C 1
ATOM 619 O O . VAL A 1 82 ? -5.570 2.298 5.901 1.00 89.88 82 VAL A O 1
ATOM 622 N N . LEU A 1 83 ? -6.293 4.378 6.362 1.00 91.69 83 LEU A N 1
ATOM 623 C CA . LEU A 1 83 ? -6.597 4.706 4.972 1.00 91.69 83 LEU A CA 1
ATOM 624 C C . LEU A 1 83 ? -5.336 4.683 4.097 1.00 91.69 83 LEU A C 1
ATOM 626 O O . LEU A 1 83 ? -5.341 4.044 3.049 1.00 91.69 83 LEU A O 1
ATOM 630 N N . ALA A 1 84 ? -4.256 5.341 4.521 1.00 93.69 84 ALA A N 1
ATOM 631 C CA . ALA A 1 84 ? -3.001 5.387 3.775 1.00 93.69 84 ALA A CA 1
ATOM 632 C C . ALA A 1 84 ? -2.402 3.986 3.582 1.00 93.69 84 ALA A C 1
ATOM 634 O O . ALA A 1 84 ? -1.980 3.644 2.478 1.00 93.69 84 ALA A O 1
ATOM 635 N N . ALA A 1 85 ? -2.431 3.154 4.625 1.00 94.12 85 ALA A N 1
ATOM 636 C CA . ALA A 1 85 ? -1.995 1.765 4.573 1.00 94.12 85 ALA A CA 1
ATOM 637 C C . ALA A 1 85 ? -2.814 0.942 3.561 1.00 94.12 85 ALA A C 1
ATOM 639 O O . ALA A 1 85 ? -2.246 0.215 2.742 1.00 94.12 85 ALA A O 1
ATOM 640 N N . GLY A 1 86 ? -4.142 1.093 3.574 1.00 95.00 86 GLY A N 1
ATOM 641 C CA . GLY A 1 86 ? -5.037 0.432 2.625 1.00 95.00 86 GLY A CA 1
ATOM 642 C C . GLY A 1 86 ? -4.825 0.894 1.180 1.00 95.00 86 GLY A C 1
ATOM 643 O O . GLY A 1 86 ? -4.728 0.064 0.276 1.00 95.00 86 GLY A O 1
ATOM 644 N N . VAL A 1 87 ? -4.690 2.205 0.959 1.00 96.50 87 VAL A N 1
ATOM 645 C CA . VAL A 1 87 ? -4.411 2.784 -0.366 1.00 96.50 87 VAL A CA 1
ATOM 646 C C . VAL A 1 87 ? -3.062 2.303 -0.896 1.00 96.50 87 VAL A C 1
ATOM 648 O O . VAL A 1 87 ? -2.977 1.884 -2.048 1.00 96.50 87 VAL A O 1
ATOM 651 N N . PHE A 1 88 ? -2.019 2.301 -0.063 1.00 97.25 88 PHE A N 1
ATOM 652 C CA . PHE A 1 88 ? -0.699 1.804 -0.447 1.00 97.25 88 PHE A CA 1
ATOM 653 C C . PHE A 1 88 ? -0.745 0.329 -0.864 1.00 97.25 88 PHE A C 1
ATOM 655 O O . PHE A 1 88 ? -0.238 -0.017 -1.931 1.00 97.25 88 PHE A O 1
ATOM 662 N N . LEU A 1 89 ? -1.408 -0.531 -0.079 1.00 97.56 89 LEU A N 1
ATOM 663 C CA . LEU A 1 89 ? -1.582 -1.943 -0.429 1.00 97.56 89 LEU A CA 1
ATOM 664 C C . LEU A 1 89 ? -2.327 -2.111 -1.763 1.00 97.56 89 LEU A C 1
ATOM 666 O O . LEU A 1 89 ? -1.908 -2.910 -2.599 1.00 97.56 89 LEU A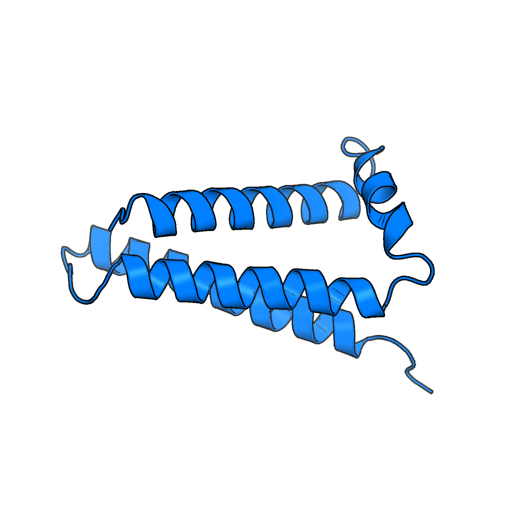 O 1
ATOM 670 N N . ALA A 1 90 ? -3.407 -1.353 -1.979 1.00 97.31 90 ALA A N 1
ATOM 671 C CA . ALA A 1 90 ? -4.188 -1.418 -3.211 1.00 97.31 90 ALA A CA 1
ATOM 672 C C . ALA A 1 90 ? -3.355 -1.019 -4.440 1.00 97.31 90 ALA A C 1
ATOM 674 O O . ALA A 1 90 ? -3.355 -1.730 -5.444 1.00 97.31 90 ALA A O 1
ATOM 675 N N . LEU A 1 91 ? -2.595 0.077 -4.350 1.00 96.81 91 LEU A N 1
ATOM 676 C CA . LEU A 1 91 ? -1.708 0.523 -5.425 1.00 96.81 91 LEU A CA 1
ATOM 677 C C . LEU A 1 91 ? -0.590 -0.490 -5.702 1.00 96.81 91 LEU A C 1
ATOM 679 O O . LEU A 1 91 ? -0.326 -0.803 -6.862 1.00 96.81 91 LEU A O 1
ATOM 683 N N . ALA A 1 92 ? 0.020 -1.056 -4.657 1.00 96.56 92 ALA A N 1
ATOM 684 C CA . ALA A 1 92 ? 1.038 -2.094 -4.802 1.00 96.56 92 ALA A CA 1
ATOM 685 C C . ALA A 1 92 ? 0.478 -3.362 -5.471 1.00 96.56 92 ALA A C 1
ATOM 687 O O . ALA A 1 92 ? 1.140 -3.958 -6.319 1.00 96.56 92 ALA A O 1
ATOM 688 N N . ALA A 1 93 ? -0.758 -3.755 -5.145 1.00 96.75 93 ALA A N 1
ATOM 689 C CA . ALA A 1 93 ? -1.428 -4.889 -5.778 1.00 96.75 93 ALA A CA 1
ATOM 690 C C . ALA A 1 93 ? -1.708 -4.632 -7.263 1.00 96.75 93 ALA A C 1
ATOM 692 O O . ALA A 1 93 ? -1.447 -5.501 -8.097 1.00 96.75 93 ALA A O 1
ATOM 693 N N . VAL A 1 94 ? -2.167 -3.426 -7.611 1.00 96.69 94 VAL A N 1
ATOM 694 C CA . VAL A 1 94 ? -2.329 -3.014 -9.013 1.00 96.69 94 VAL A CA 1
ATOM 695 C C . VAL A 1 94 ? -0.989 -3.077 -9.747 1.00 96.69 94 VAL A C 1
ATOM 697 O O . VAL A 1 94 ? -0.923 -3.664 -10.825 1.00 96.69 94 VAL A O 1
ATOM 700 N N . ALA A 1 95 ? 0.087 -2.558 -9.153 1.00 94.00 95 ALA A N 1
ATOM 701 C CA . ALA A 1 95 ? 1.422 -2.604 -9.744 1.00 94.00 95 ALA A CA 1
ATOM 702 C C . ALA A 1 95 ? 1.932 -4.045 -9.939 1.00 94.00 95 ALA A C 1
ATOM 704 O O . ALA A 1 95 ? 2.473 -4.363 -11.000 1.00 94.00 95 ALA A O 1
ATOM 705 N N . ALA A 1 96 ? 1.681 -4.945 -8.980 1.00 94.31 96 ALA A N 1
ATOM 706 C CA . ALA A 1 96 ? 2.028 -6.364 -9.084 1.00 94.31 96 ALA A CA 1
ATOM 707 C C . ALA A 1 96 ? 1.295 -7.065 -10.236 1.00 94.31 96 ALA A C 1
ATOM 709 O O . ALA A 1 96 ? 1.894 -7.843 -10.984 1.00 94.31 96 ALA A O 1
ATOM 710 N N . VAL A 1 97 ? -0.003 -6.788 -10.399 1.00 94.25 97 VAL A N 1
ATOM 711 C CA . VAL A 1 97 ? -0.824 -7.383 -11.462 1.00 94.25 97 VAL A CA 1
ATOM 712 C C . VAL A 1 97 ? -0.441 -6.820 -12.828 1.00 94.25 97 VAL A C 1
ATOM 714 O O . VAL A 1 97 ? -0.264 -7.597 -13.771 1.00 94.25 97 VAL A O 1
ATOM 717 N N . ALA A 1 98 ? -0.265 -5.501 -12.922 1.00 90.06 98 ALA A N 1
ATOM 718 C CA . ALA A 1 98 ? 0.102 -4.803 -14.149 1.00 90.06 98 ALA A CA 1
ATOM 719 C C . ALA A 1 98 ? 1.564 -5.044 -14.567 1.00 90.06 98 ALA A C 1
ATOM 721 O O . ALA A 1 98 ? 1.888 -4.905 -15.741 1.00 90.06 98 ALA A O 1
ATOM 722 N N . GLY A 1 99 ? 2.437 -5.445 -13.635 1.00 79.69 99 GLY A N 1
ATOM 723 C CA . GLY A 1 99 ? 3.859 -5.663 -13.904 1.00 79.69 99 GLY A CA 1
ATOM 724 C C . GLY A 1 99 ? 4.622 -4.369 -14.193 1.00 79.69 99 GLY A C 1
ATOM 725 O O . GLY A 1 99 ? 5.566 -4.392 -14.975 1.00 79.69 99 GLY A O 1
ATOM 726 N N . ILE A 1 100 ? 4.195 -3.254 -13.595 1.00 73.56 100 ILE A N 1
ATOM 727 C CA . ILE A 1 100 ? 4.826 -1.939 -13.771 1.00 73.56 100 ILE A CA 1
ATOM 728 C C . ILE A 1 100 ? 6.200 -1.974 -13.093 1.00 73.56 100 ILE A C 1
ATOM 730 O O . ILE A 1 100 ? 6.287 -2.377 -11.937 1.00 73.56 100 ILE A O 1
ATOM 734 N N . GLY A 1 101 ? 7.264 -1.572 -13.783 1.00 66.94 101 GLY A N 1
ATOM 735 C CA . GLY A 1 101 ? 8.639 -1.568 -13.277 1.00 66.94 101 GLY A CA 1
ATOM 736 C C . GLY A 1 101 ? 9.508 -0.568 -14.003 1.00 66.94 101 GLY A C 1
ATOM 737 O O . GLY A 1 101 ? 9.154 -0.238 -15.157 1.00 66.94 101 GLY A O 1
#

pLDDT: mean 88.25, std 10.54, range [38.72, 98.25]

Sequence (101 aa):
MQSMELPLVLFTVLSQAAVGMVLMSAVRGFAGHHGGSARNEWTLVVGLMGLGIVASLFHLGHPLESYRALAHLEKAWLSREVLAAGVFLALAAVAAVAGIG